Protein AF-A0A1I1HLB3-F1 (afdb_monomer_lite)

Structure (mmCIF, N/CA/C/O backbone):
data_AF-A0A1I1HLB3-F1
#
_entry.id   AF-A0A1I1HLB3-F1
#
loop_
_atom_site.group_PDB
_atom_site.id
_atom_site.type_symbol
_atom_site.label_atom_id
_atom_site.label_alt_id
_atom_site.label_comp_id
_atom_site.label_asym_id
_atom_site.label_entity_id
_atom_site.label_seq_id
_atom_site.pdbx_PDB_ins_code
_atom_site.Cartn_x
_atom_site.Cartn_y
_atom_site.Cartn_z
_atom_site.occupancy
_atom_site.B_iso_or_equiv
_atom_site.auth_seq_id
_atom_site.auth_comp_id
_atom_site.auth_asym_id
_atom_site.auth_atom_id
_atom_site.pdbx_PDB_model_num
ATOM 1 N N . MET A 1 1 ? 16.814 7.585 -14.327 1.00 48.84 1 MET A N 1
ATOM 2 C CA . MET A 1 1 ? 15.895 7.757 -13.189 1.00 48.84 1 MET A CA 1
ATOM 3 C C . MET A 1 1 ? 14.863 6.662 -13.329 1.00 48.84 1 MET A C 1
ATOM 5 O O . MET A 1 1 ? 14.354 6.505 -14.437 1.00 48.84 1 MET A O 1
ATOM 9 N N . GLY A 1 2 ? 14.689 5.840 -12.294 1.00 65.81 2 GLY A N 1
ATOM 10 C CA . GLY A 1 2 ? 13.641 4.823 -12.270 1.00 65.81 2 GLY A CA 1
ATOM 11 C C . GLY A 1 2 ? 12.272 5.494 -12.195 1.00 65.81 2 GLY A C 1
ATOM 12 O O . GLY A 1 2 ? 12.145 6.598 -11.663 1.00 65.81 2 GLY A O 1
ATOM 13 N N . TYR A 1 3 ? 11.269 4.868 -12.795 1.00 82.06 3 TYR A N 1
ATOM 14 C CA . TYR A 1 3 ? 9.882 5.251 -12.585 1.00 82.06 3 TYR A CA 1
ATOM 15 C C . TYR A 1 3 ? 9.332 4.377 -11.459 1.00 82.06 3 TYR A C 1
ATOM 17 O O . TYR A 1 3 ? 9.510 3.159 -11.459 1.00 82.06 3 TYR A O 1
ATOM 25 N N . GLY A 1 4 ? 8.685 5.008 -10.496 1.00 92.38 4 GLY A N 1
ATOM 26 C CA . GLY A 1 4 ? 8.073 4.387 -9.338 1.00 92.38 4 GLY A CA 1
ATOM 27 C C . GLY A 1 4 ? 6.751 5.068 -9.010 1.00 92.38 4 GLY A C 1
ATOM 28 O O . GLY A 1 4 ? 6.136 5.729 -9.850 1.00 92.38 4 GLY A O 1
ATOM 29 N N . ALA A 1 5 ? 6.299 4.890 -7.776 1.00 95.31 5 ALA A N 1
ATOM 30 C CA . ALA A 1 5 ? 5.072 5.485 -7.280 1.00 95.31 5 ALA A CA 1
ATOM 31 C C . ALA A 1 5 ? 5.277 6.100 -5.899 1.00 95.31 5 ALA A C 1
ATOM 33 O O . ALA A 1 5 ? 5.996 5.556 -5.064 1.00 95.31 5 ALA A O 1
ATOM 34 N N . TYR A 1 6 ? 4.587 7.202 -5.622 1.00 96.81 6 TYR A N 1
ATOM 35 C CA . TYR A 1 6 ? 4.348 7.637 -4.251 1.00 96.81 6 TYR A CA 1
ATOM 36 C C . TYR A 1 6 ? 3.063 6.991 -3.746 1.00 96.81 6 TYR A C 1
ATOM 38 O O . TYR A 1 6 ? 1.980 7.256 -4.269 1.00 96.81 6 TYR A O 1
ATOM 46 N N . MET A 1 7 ? 3.201 6.134 -2.739 1.00 98.06 7 MET A N 1
ATOM 47 C CA . MET A 1 7 ? 2.110 5.369 -2.154 1.00 98.06 7 MET A CA 1
ATOM 48 C C . MET A 1 7 ? 1.710 5.926 -0.785 1.00 98.06 7 MET A C 1
ATOM 50 O O . MET A 1 7 ? 2.563 6.275 0.031 1.00 98.06 7 MET A O 1
ATOM 54 N N . SER A 1 8 ? 0.412 5.977 -0.502 1.00 98.44 8 SER A N 1
ATOM 55 C CA . SER A 1 8 ? -0.111 6.294 0.830 1.00 98.44 8 SER A CA 1
ATOM 56 C C . SER A 1 8 ? -1.356 5.479 1.157 1.00 98.44 8 SER A C 1
ATOM 58 O O . SER A 1 8 ? -2.144 5.183 0.260 1.00 98.44 8 SER A O 1
ATOM 60 N N . ILE A 1 9 ? -1.556 5.187 2.442 1.00 98.44 9 ILE A N 1
ATOM 61 C CA . ILE A 1 9 ? -2.753 4.522 2.965 1.00 98.44 9 ILE A CA 1
ATOM 62 C C . ILE A 1 9 ? -3.418 5.441 3.991 1.00 98.44 9 ILE A C 1
ATOM 64 O O . ILE A 1 9 ? -2.772 5.834 4.961 1.00 98.44 9 ILE A O 1
ATOM 68 N N . GLN A 1 10 ? -4.684 5.785 3.780 1.00 97.94 10 GLN A N 1
ATOM 69 C CA . GLN A 1 10 ? -5.538 6.529 4.703 1.00 97.94 10 GLN A CA 1
ATOM 70 C C . GLN A 1 10 ? -6.500 5.559 5.388 1.00 97.94 10 GLN A C 1
ATOM 72 O O . GLN A 1 10 ? -7.138 4.740 4.727 1.00 97.94 10 GLN A O 1
ATOM 77 N N . ASN A 1 11 ? -6.612 5.663 6.710 1.00 97.94 11 ASN A N 1
ATOM 78 C CA . ASN A 1 11 ? -7.595 4.918 7.480 1.00 97.94 11 ASN A CA 1
ATOM 79 C C . ASN A 1 11 ? -8.711 5.847 7.970 1.00 97.94 11 ASN A C 1
ATOM 81 O O . ASN A 1 11 ? -8.492 6.612 8.911 1.00 97.94 11 ASN A O 1
ATOM 85 N N . ASP A 1 12 ? -9.903 5.728 7.388 1.00 97.06 12 ASP A N 1
ATOM 86 C CA . ASP A 1 12 ? -11.102 6.455 7.814 1.00 97.06 12 ASP A CA 1
ATOM 87 C C . ASP A 1 12 ? -12.063 5.586 8.647 1.00 97.06 12 ASP A C 1
ATOM 89 O O . ASP A 1 12 ? -13.068 6.087 9.151 1.00 97.06 12 ASP A O 1
ATOM 93 N N . GLN A 1 13 ? -11.728 4.311 8.880 1.00 94.25 13 GLN A N 1
ATOM 94 C CA . GLN A 1 13 ? -12.482 3.410 9.755 1.00 94.25 13 GLN A CA 1
ATOM 95 C C . GLN A 1 13 ? -12.515 3.901 11.203 1.00 94.25 13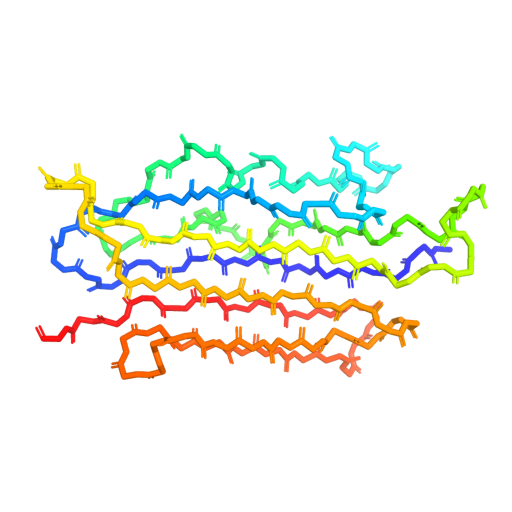 GLN A C 1
ATOM 97 O O . GLN A 1 13 ? -11.566 4.500 11.709 1.00 94.25 13 GLN A O 1
ATOM 102 N N . ALA A 1 14 ? -13.578 3.539 11.926 1.00 94.19 14 ALA A N 1
ATOM 103 C CA . ALA A 1 14 ? -13.675 3.791 13.363 1.00 94.19 14 ALA A CA 1
ATOM 104 C C . ALA A 1 14 ? -12.576 3.078 14.179 1.00 94.19 14 ALA A C 1
ATOM 106 O O . ALA A 1 14 ? -12.149 3.599 15.211 1.00 94.19 14 ALA A O 1
ATOM 107 N N . ASN A 1 15 ? -12.088 1.928 13.704 1.00 96.00 15 ASN A N 1
ATOM 108 C CA . ASN A 1 15 ? -11.037 1.138 14.344 1.00 96.00 15 ASN A CA 1
ATOM 109 C C . ASN A 1 15 ? -9.669 1.339 13.660 1.00 96.00 15 ASN A C 1
ATOM 111 O O . ASN A 1 15 ? -9.607 1.646 12.466 1.00 96.00 15 ASN A O 1
ATOM 115 N N . PRO A 1 16 ? -8.552 1.136 14.384 1.00 97.56 16 PRO A N 1
ATOM 116 C CA . PRO A 1 16 ? -7.243 1.035 13.752 1.00 97.56 16 PRO A CA 1
ATOM 117 C C . PRO A 1 16 ? -7.199 -0.154 12.785 1.00 97.56 16 PRO A C 1
ATOM 119 O O . PRO A 1 16 ? -7.783 -1.208 13.047 1.00 97.56 16 PRO A O 1
ATOM 122 N N . ILE A 1 17 ? -6.459 0.004 11.692 1.00 98.31 17 ILE A N 1
ATOM 123 C CA . ILE A 1 17 ? -6.198 -1.072 10.734 1.00 98.31 17 ILE A CA 1
ATOM 124 C C . ILE A 1 17 ? -4.750 -1.519 10.832 1.00 98.31 17 ILE A C 1
ATOM 126 O O . ILE A 1 17 ? -3.874 -0.749 11.230 1.00 98.31 17 ILE A O 1
ATOM 130 N N . LYS A 1 18 ? -4.490 -2.752 10.416 1.00 98.38 18 LYS A N 1
ATOM 131 C CA . LYS A 1 18 ? -3.148 -3.290 10.262 1.00 98.38 18 LYS A CA 1
ATOM 132 C C . LYS A 1 18 ? -2.919 -3.714 8.822 1.00 98.38 18 LYS A C 1
ATOM 134 O O . LYS A 1 18 ? -3.772 -4.373 8.230 1.00 98.38 18 LYS A O 1
ATOM 139 N N . THR A 1 19 ? -1.780 -3.328 8.257 1.00 98.38 19 THR A N 1
ATOM 140 C CA . THR A 1 19 ? -1.438 -3.649 6.870 1.00 98.38 19 THR A CA 1
ATOM 141 C C . THR A 1 19 ? -0.271 -4.616 6.792 1.00 98.38 19 THR A C 1
ATOM 143 O O . THR A 1 19 ? 0.652 -4.589 7.608 1.00 98.38 19 THR A O 1
ATOM 146 N N . TYR A 1 20 ? -0.311 -5.477 5.783 1.00 98.38 20 TYR A N 1
ATOM 147 C CA . TYR A 1 20 ? 0.727 -6.455 5.494 1.00 98.38 20 TYR A CA 1
ATOM 148 C C . TYR A 1 20 ? 1.080 -6.395 4.019 1.00 98.38 20 TYR A C 1
ATOM 150 O O . TYR A 1 20 ? 0.188 -6.439 3.171 1.00 98.38 20 TYR A O 1
ATOM 158 N N . VAL A 1 21 ? 2.377 -6.349 3.728 1.00 98.19 21 VAL A N 1
ATOM 159 C CA . VAL A 1 21 ? 2.886 -6.479 2.365 1.00 98.19 21 VAL A CA 1
ATOM 160 C C . VAL A 1 21 ? 3.161 -7.957 2.120 1.00 98.19 21 VAL 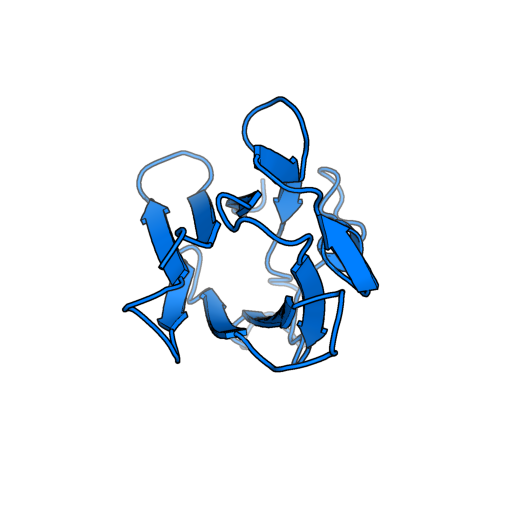A C 1
ATOM 162 O O . VAL A 1 21 ? 3.976 -8.567 2.812 1.00 98.19 21 VAL A O 1
ATOM 165 N N . ILE A 1 22 ? 2.483 -8.537 1.136 1.00 98.00 22 ILE A N 1
ATOM 166 C CA . ILE A 1 22 ? 2.617 -9.950 0.765 1.00 98.00 22 ILE A CA 1
ATOM 167 C C . ILE A 1 22 ? 2.852 -10.091 -0.741 1.00 98.00 22 ILE A C 1
ATOM 169 O O . ILE A 1 22 ? 2.780 -9.111 -1.481 1.00 98.00 22 ILE A O 1
ATOM 173 N N . ASP A 1 23 ? 3.187 -11.307 -1.178 1.00 97.06 23 ASP A N 1
ATOM 174 C CA . ASP A 1 23 ? 3.336 -11.675 -2.594 1.00 97.06 23 ASP A CA 1
ATOM 175 C C . ASP A 1 23 ? 4.269 -10.749 -3.396 1.00 97.06 23 ASP A C 1
ATOM 177 O O . ASP A 1 23 ? 4.071 -10.477 -4.579 1.00 97.06 23 ASP A O 1
ATOM 181 N N . VAL A 1 24 ? 5.324 -10.266 -2.733 1.00 96.56 24 VAL A N 1
ATOM 182 C CA . VAL A 1 24 ? 6.292 -9.335 -3.315 1.00 96.56 24 VAL A CA 1
ATOM 183 C C . VAL A 1 24 ? 7.105 -10.021 -4.405 1.00 96.56 24 VAL A C 1
ATOM 185 O O . VAL A 1 24 ? 7.872 -10.951 -4.148 1.00 96.56 24 VAL A O 1
ATOM 188 N N . ASN A 1 25 ? 7.013 -9.487 -5.616 1.00 95.25 25 ASN A N 1
ATOM 189 C CA . ASN A 1 25 ? 7.834 -9.858 -6.751 1.00 95.25 25 ASN A CA 1
ATOM 190 C C . ASN A 1 25 ? 8.514 -8.621 -7.337 1.00 95.25 25 ASN A C 1
ATOM 192 O O . ASN A 1 25 ? 7.855 -7.658 -7.714 1.00 95.25 25 ASN A O 1
ATOM 196 N N . CYS A 1 26 ? 9.840 -8.672 -7.470 1.00 93.56 26 CYS A N 1
ATOM 197 C CA . CYS A 1 26 ? 10.611 -7.649 -8.175 1.00 93.56 26 CYS A CA 1
ATOM 198 C C . CYS A 1 26 ? 10.333 -6.205 -7.711 1.00 93.56 26 CYS A C 1
ATOM 200 O O . CYS A 1 26 ? 10.221 -5.305 -8.533 1.00 93.56 26 CYS A O 1
ATOM 202 N N . MET A 1 27 ? 10.266 -5.964 -6.402 1.00 93.81 27 MET A N 1
ATOM 203 C CA . MET A 1 27 ? 10.164 -4.625 -5.804 1.00 93.81 27 MET A CA 1
ATOM 204 C C . MET A 1 27 ? 11.460 -4.256 -5.078 1.00 93.81 27 MET A C 1
ATOM 206 O O . MET A 1 27 ? 12.151 -5.139 -4.559 1.00 93.81 27 MET A O 1
ATOM 210 N N . TYR A 1 28 ? 11.799 -2.967 -5.014 1.00 91.69 28 TYR A N 1
ATOM 211 C CA . TYR A 1 28 ? 12.877 -2.485 -4.150 1.00 91.69 28 TYR A CA 1
ATOM 212 C C . TYR A 1 28 ? 12.370 -2.149 -2.745 1.00 91.69 28 TYR A C 1
ATOM 214 O O . TYR A 1 28 ? 11.412 -1.396 -2.582 1.00 91.69 28 TYR A O 1
ATOM 222 N N . ASP A 1 29 ? 13.097 -2.620 -1.733 1.00 84.06 29 ASP A N 1
ATOM 223 C CA . ASP A 1 29 ? 12.869 -2.299 -0.314 1.00 84.06 29 ASP A CA 1
ATOM 224 C C . ASP A 1 29 ? 14.037 -1.509 0.313 1.00 84.06 29 ASP A C 1
ATOM 226 O O . ASP A 1 29 ? 14.301 -1.592 1.509 1.00 84.06 29 ASP A O 1
ATOM 230 N N . GLN A 1 30 ? 14.799 -0.829 -0.554 1.00 83.94 30 GLN A N 1
ATOM 231 C CA . GLN A 1 30 ? 15.888 0.125 -0.289 1.00 83.94 30 GLN A CA 1
ATOM 232 C C . GLN A 1 30 ? 16.462 0.580 -1.646 1.00 83.94 30 GLN A C 1
ATOM 234 O O . GLN A 1 30 ? 17.608 0.296 -1.994 1.00 83.94 30 GLN A O 1
ATOM 239 N N . GLY A 1 31 ? 15.619 1.195 -2.480 1.00 78.25 31 GLY A N 1
ATOM 240 C CA . GLY A 1 31 ? 16.046 1.720 -3.788 1.00 78.25 31 GLY A CA 1
ATOM 241 C C . GLY A 1 31 ? 16.991 2.916 -3.638 1.00 78.25 31 GLY A C 1
ATOM 242 O O . GLY A 1 31 ? 17.017 3.548 -2.581 1.00 78.25 31 GLY A O 1
ATOM 243 N N . GLU A 1 32 ? 17.743 3.255 -4.689 1.00 75.69 32 GLU A N 1
ATOM 244 C CA . GLU A 1 32 ? 18.696 4.383 -4.665 1.00 75.69 32 GLU A CA 1
ATOM 245 C C . GLU A 1 32 ? 18.011 5.721 -4.331 1.00 75.69 32 GLU A C 1
ATOM 247 O O . GLU A 1 32 ? 18.578 6.537 -3.607 1.00 75.69 32 GLU A O 1
ATOM 252 N N . ASP A 1 33 ? 16.755 5.887 -4.759 1.00 80.75 33 ASP A N 1
ATOM 253 C CA . ASP A 1 33 ? 15.922 7.067 -4.490 1.00 80.75 33 ASP A CA 1
ATOM 254 C C . ASP A 1 33 ? 15.076 6.935 -3.201 1.00 80.75 33 ASP A C 1
ATOM 256 O O . ASP A 1 33 ? 14.140 7.698 -2.964 1.00 80.75 33 ASP A O 1
ATOM 260 N N . GLY A 1 34 ? 15.396 5.961 -2.340 1.00 85.00 34 GLY A N 1
ATOM 261 C CA . GLY A 1 34 ? 14.721 5.757 -1.055 1.00 85.00 34 GLY A CA 1
ATOM 262 C C . GLY A 1 34 ? 13.429 4.941 -1.136 1.00 85.00 34 GLY A C 1
ATOM 263 O O . GLY A 1 34 ? 12.539 5.137 -0.305 1.00 85.00 34 GLY A O 1
ATOM 264 N N . SER A 1 35 ? 13.314 4.031 -2.118 1.00 91.12 35 SER A N 1
ATOM 265 C CA . SER A 1 35 ? 12.177 3.097 -2.209 1.00 91.12 35 SER A CA 1
ATOM 266 C C . SER A 1 35 ? 12.080 2.262 -0.937 1.00 91.12 35 SER A C 1
ATOM 268 O O . SER A 1 35 ? 13.071 1.640 -0.549 1.00 91.12 35 SER A O 1
ATOM 270 N N . ASN A 1 36 ? 10.904 2.232 -0.314 1.00 94.06 36 ASN A N 1
ATOM 271 C CA . ASN A 1 36 ? 10.684 1.536 0.950 1.00 94.06 36 ASN A CA 1
ATOM 272 C C . ASN A 1 36 ? 9.260 0.971 1.021 1.00 94.06 36 ASN A C 1
ATOM 274 O O . ASN A 1 36 ? 8.350 1.595 1.570 1.00 94.06 36 ASN A O 1
ATOM 278 N N . LEU A 1 37 ? 9.074 -0.215 0.443 1.00 95.25 37 LEU A N 1
ATOM 279 C CA . LEU A 1 37 ? 7.792 -0.915 0.479 1.00 95.25 37 LEU A CA 1
ATOM 280 C C . LEU A 1 37 ? 7.496 -1.475 1.882 1.00 95.25 37 LEU A C 1
ATOM 282 O O . LEU A 1 37 ? 6.339 -1.500 2.299 1.00 95.25 37 LEU A O 1
ATOM 286 N N . SER A 1 38 ? 8.524 -1.872 2.639 1.00 96.44 38 SER A N 1
ATOM 287 C CA . SER A 1 38 ? 8.372 -2.432 3.988 1.00 96.44 38 SER A CA 1
ATOM 288 C C . SER A 1 38 ? 7.801 -1.454 5.010 1.00 96.44 38 SER A C 1
ATOM 290 O O . SER A 1 38 ? 7.295 -1.911 6.033 1.00 96.44 38 SER A O 1
ATOM 292 N N . LEU A 1 39 ? 7.771 -0.145 4.722 1.00 96.75 39 LEU A N 1
ATOM 293 C CA . LEU A 1 39 ? 7.040 0.833 5.538 1.00 96.75 39 LEU A CA 1
ATOM 294 C C . LEU A 1 39 ? 5.576 0.420 5.766 1.00 96.75 39 LEU A C 1
ATOM 296 O O . LEU A 1 39 ? 5.022 0.707 6.823 1.00 96.75 39 LEU A O 1
ATOM 300 N N . PHE A 1 40 ? 4.962 -0.253 4.790 1.00 97.81 40 PHE A N 1
ATOM 301 C CA . PHE A 1 40 ? 3.563 -0.680 4.836 1.00 97.81 40 PHE A CA 1
ATOM 302 C C . PHE A 1 40 ? 3.367 -2.091 5.411 1.00 97.81 40 PHE A C 1
ATOM 304 O O . PHE A 1 40 ? 2.238 -2.589 5.432 1.00 97.81 40 PHE A O 1
ATOM 311 N N . ASN A 1 41 ? 4.436 -2.764 5.848 1.00 98.19 41 ASN A N 1
ATOM 312 C CA . ASN A 1 41 ? 4.371 -4.143 6.317 1.00 98.19 41 ASN A CA 1
ATOM 313 C C . ASN A 1 41 ? 4.311 -4.239 7.846 1.00 98.19 41 ASN A C 1
ATOM 315 O O . ASN A 1 41 ? 5.153 -3.675 8.537 1.00 98.19 41 ASN A O 1
ATOM 319 N N . ASP A 1 42 ? 3.357 -5.023 8.355 1.00 97.44 42 ASP A N 1
ATOM 320 C CA . ASP A 1 42 ? 3.127 -5.257 9.788 1.00 97.44 42 ASP A CA 1
ATOM 321 C C . ASP A 1 42 ? 2.933 -3.955 10.591 1.00 97.44 42 ASP A C 1
ATOM 323 O O . ASP A 1 42 ? 3.298 -3.859 11.763 1.00 97.44 42 ASP A O 1
ATOM 327 N N . VAL A 1 43 ? 2.336 -2.940 9.959 1.00 97.50 43 VAL A N 1
ATOM 328 C CA . VAL A 1 43 ? 2.155 -1.604 10.539 1.00 97.50 43 VAL A CA 1
ATOM 329 C C . VAL A 1 43 ? 0.694 -1.348 10.882 1.00 97.50 43 VAL A C 1
ATOM 331 O O . VAL A 1 43 ? -0.214 -1.667 10.117 1.00 97.50 43 VAL A O 1
ATOM 334 N N . GLU A 1 44 ? 0.474 -0.763 12.057 1.00 98.19 44 GLU A N 1
ATOM 335 C CA . GLU A 1 44 ? -0.835 -0.282 12.487 1.00 98.19 44 GLU A CA 1
ATOM 336 C C . GLU A 1 44 ? -1.024 1.179 12.057 1.00 98.19 44 GLU A C 1
ATOM 338 O O . GLU A 1 44 ? -0.185 2.038 12.346 1.00 98.19 44 GLU A O 1
ATOM 343 N N . ILE A 1 45 ? -2.146 1.470 11.400 1.00 98.00 45 ILE A N 1
ATOM 344 C CA . ILE A 1 45 ? -2.562 2.818 11.008 1.00 98.00 45 ILE A CA 1
ATOM 345 C C . ILE A 1 45 ? -3.774 3.198 11.856 1.00 98.00 45 ILE A C 1
ATOM 347 O O . ILE A 1 45 ? -4.839 2.576 11.789 1.00 98.00 45 ILE A O 1
ATOM 351 N N . LYS A 1 46 ? -3.608 4.236 12.678 1.00 97.81 46 LYS A N 1
ATOM 352 C CA . LYS A 1 46 ? -4.650 4.700 13.599 1.00 97.81 46 LYS A CA 1
ATOM 353 C C . LYS A 1 46 ? -5.844 5.271 12.837 1.00 97.81 46 LYS A C 1
ATOM 355 O O . LYS A 1 46 ? -5.697 5.779 11.727 1.00 97.81 46 LYS A O 1
ATOM 360 N N . THR A 1 47 ? -7.006 5.238 13.475 1.00 96.62 47 THR A N 1
ATOM 361 C CA . THR A 1 47 ? -8.231 5.896 13.008 1.00 96.62 47 THR A CA 1
ATOM 362 C C . THR A 1 47 ? -7.980 7.349 12.601 1.00 96.62 47 THR A C 1
ATOM 364 O O . THR A 1 47 ? -7.326 8.089 13.342 1.00 96.62 47 THR A O 1
ATOM 367 N N . ALA A 1 48 ? -8.544 7.756 11.463 1.00 95.62 48 ALA A N 1
ATOM 368 C CA . ALA A 1 48 ? -8.457 9.100 10.892 1.00 95.62 48 ALA A CA 1
ATOM 369 C C . ALA A 1 48 ? -7.012 9.588 10.671 1.00 95.62 48 ALA A C 1
ATOM 371 O O . ALA A 1 48 ? -6.710 10.774 10.836 1.00 95.62 48 ALA A O 1
ATOM 372 N N . THR A 1 49 ? -6.099 8.679 10.315 1.00 97.19 49 THR A N 1
ATOM 373 C CA . THR A 1 49 ? -4.701 9.014 9.999 1.00 97.19 49 THR A CA 1
ATOM 374 C C . THR A 1 49 ? -4.230 8.360 8.705 1.00 97.19 49 THR A C 1
ATOM 376 O O . THR A 1 49 ? -4.772 7.338 8.283 1.00 97.19 49 THR A O 1
ATOM 379 N N . SER A 1 50 ? -3.189 8.942 8.103 1.00 97.44 50 SER A N 1
ATOM 380 C CA . SER A 1 50 ? -2.498 8.385 6.942 1.00 97.44 50 SER A CA 1
ATOM 381 C C . SER A 1 50 ? -1.119 7.832 7.292 1.00 97.44 50 SER A C 1
ATOM 383 O O . SER A 1 50 ? -0.441 8.297 8.214 1.00 97.44 50 SER A O 1
ATOM 385 N N . LEU A 1 51 ? -0.666 6.892 6.468 1.00 97.69 51 LEU A N 1
ATOM 386 C CA . LEU A 1 51 ? 0.714 6.445 6.380 1.00 97.69 51 LEU A CA 1
ATOM 387 C C . LEU A 1 51 ? 1.247 6.685 4.952 1.00 97.69 51 LEU A C 1
ATOM 389 O O . LEU A 1 51 ? 0.680 6.144 4.002 1.00 97.69 51 LEU A O 1
ATOM 393 N N . PRO A 1 52 ? 2.336 7.456 4.777 1.00 97.06 52 PRO A N 1
ATOM 394 C CA . PRO A 1 52 ? 2.943 8.327 5.782 1.00 97.06 52 PRO A CA 1
ATOM 395 C C . PRO A 1 52 ? 1.987 9.443 6.240 1.00 97.06 52 PRO A C 1
ATOM 397 O O . PRO A 1 52 ? 1.050 9.823 5.539 1.00 97.06 52 PRO A O 1
ATOM 400 N N . SER A 1 53 ? 2.237 9.991 7.430 1.00 92.31 53 SER A N 1
ATOM 401 C CA . SER A 1 53 ? 1.383 11.018 8.051 1.00 92.31 53 SER A CA 1
ATOM 402 C C . SER A 1 53 ? 1.473 12.400 7.393 1.00 92.31 53 SER A C 1
ATOM 404 O O . SER A 1 53 ? 0.720 13.307 7.738 1.00 92.31 53 SER A O 1
ATOM 406 N N . SER A 1 54 ? 2.423 12.594 6.477 1.00 87.56 54 SER A N 1
ATOM 407 C CA . SER A 1 54 ? 2.610 13.838 5.734 1.00 87.56 54 SER A CA 1
ATOM 408 C C . SER A 1 54 ? 3.354 13.586 4.421 1.00 87.56 54 SER A C 1
ATOM 410 O O . SER A 1 54 ? 3.982 12.542 4.241 1.00 87.56 54 SER A O 1
ATOM 412 N N . GLY A 1 55 ? 3.307 14.568 3.518 1.00 89.00 55 GLY A N 1
ATOM 413 C CA . GLY A 1 55 ? 3.931 14.487 2.198 1.00 89.00 55 GLY A CA 1
ATOM 414 C C . GLY A 1 55 ? 3.046 13.804 1.152 1.00 89.00 55 GLY A C 1
ATOM 415 O O . GLY A 1 55 ? 1.852 13.609 1.359 1.00 89.00 55 GLY A O 1
ATOM 416 N N . ASN A 1 56 ? 3.643 13.472 0.007 1.00 86.31 56 ASN A N 1
ATOM 417 C CA . ASN A 1 56 ? 2.930 12.905 -1.146 1.00 86.31 56 ASN A CA 1
ATOM 418 C C . ASN A 1 56 ? 2.765 11.377 -1.084 1.00 86.31 56 ASN A C 1
ATOM 420 O O . ASN A 1 56 ? 2.175 10.800 -1.991 1.00 86.31 56 ASN A O 1
ATOM 424 N N . GLY A 1 57 ? 3.300 10.733 -0.045 1.00 95.06 57 GLY A N 1
ATOM 425 C CA . GLY A 1 57 ? 3.395 9.282 0.071 1.00 95.06 57 GLY A CA 1
ATOM 426 C C . GLY A 1 57 ? 4.835 8.813 0.261 1.00 95.06 57 GLY A C 1
ATOM 427 O O . GLY A 1 57 ? 5.782 9.599 0.193 1.00 95.06 57 GLY A O 1
ATOM 428 N N . GLN A 1 58 ? 4.993 7.521 0.513 1.00 96.25 58 GLN A N 1
ATOM 429 C CA . GLN A 1 58 ? 6.277 6.838 0.508 1.00 96.25 58 GLN A CA 1
ATOM 430 C C . GLN A 1 58 ? 6.599 6.406 -0.918 1.00 96.25 58 GLN A C 1
ATOM 432 O O . GLN A 1 58 ? 5.766 5.802 -1.590 1.00 96.25 58 GLN A O 1
ATOM 437 N N . TYR A 1 59 ? 7.811 6.710 -1.370 1.00 95.44 59 TYR A N 1
ATOM 438 C CA . TYR A 1 59 ? 8.287 6.237 -2.661 1.00 95.44 59 TYR A CA 1
ATOM 439 C C . TYR A 1 59 ? 8.443 4.710 -2.644 1.00 95.44 59 TYR A C 1
ATOM 441 O O . TYR A 1 59 ? 9.041 4.155 -1.713 1.00 95.44 59 TYR A O 1
ATOM 449 N N . ILE A 1 60 ? 7.907 4.054 -3.668 1.00 95.38 60 ILE A N 1
ATOM 450 C CA . ILE A 1 60 ? 8.060 2.631 -3.963 1.00 95.38 60 ILE A CA 1
ATOM 451 C C . ILE A 1 60 ? 8.470 2.463 -5.427 1.00 95.38 60 ILE A C 1
ATOM 453 O O . ILE A 1 60 ? 8.058 3.237 -6.289 1.00 95.38 60 ILE A O 1
ATOM 457 N N . GLU A 1 61 ? 9.276 1.449 -5.720 1.00 93.56 61 GLU A N 1
ATOM 458 C CA . GLU A 1 61 ? 9.882 1.288 -7.041 1.00 93.56 61 GLU A CA 1
ATOM 459 C C . GLU A 1 61 ? 9.931 -0.178 -7.481 1.00 93.56 61 GLU A C 1
ATOM 461 O O . GLU A 1 61 ? 10.314 -1.078 -6.721 1.00 93.56 61 GLU A O 1
ATOM 466 N N . ALA A 1 62 ? 9.585 -0.396 -8.748 1.00 91.88 62 ALA A N 1
ATOM 467 C CA . ALA A 1 62 ? 9.755 -1.658 -9.443 1.00 91.88 62 ALA A CA 1
ATOM 468 C C . ALA A 1 62 ? 11.240 -1.932 -9.734 1.00 91.88 62 ALA A C 1
ATOM 470 O O . ALA A 1 62 ? 11.984 -1.103 -10.260 1.00 91.88 62 ALA A O 1
ATOM 471 N N . LYS A 1 63 ? 11.698 -3.146 -9.435 1.00 89.81 63 LYS A N 1
ATOM 472 C CA . LYS A 1 63 ? 13.056 -3.593 -9.739 1.00 89.81 63 LYS A CA 1
ATOM 473 C C . LYS A 1 63 ? 13.153 -4.053 -11.189 1.00 89.81 63 LYS A C 1
ATOM 475 O O . LYS A 1 63 ? 13.081 -5.239 -11.465 1.00 89.81 63 LYS A O 1
ATOM 480 N N . GLY A 1 64 ? 13.425 -3.143 -12.116 1.00 85.50 64 GLY A N 1
ATOM 481 C CA . GLY A 1 64 ? 13.613 -3.466 -13.541 1.00 85.50 64 GLY A CA 1
ATOM 482 C C . GLY A 1 64 ? 14.990 -4.035 -13.925 1.00 85.50 64 GLY A C 1
ATOM 483 O O . GLY A 1 64 ? 15.442 -3.817 -15.045 1.00 85.50 64 GLY A O 1
ATOM 484 N N . SER A 1 65 ? 15.721 -4.700 -13.021 1.00 85.56 65 SER A N 1
ATOM 485 C CA . SER A 1 65 ? 17.121 -5.113 -13.243 1.00 85.56 65 SER A CA 1
ATOM 486 C C . SER A 1 65 ? 17.389 -6.591 -12.926 1.00 85.56 65 SER A C 1
ATOM 488 O O . SER A 1 65 ? 16.646 -7.249 -12.194 1.00 85.56 65 SER A O 1
ATOM 490 N N . GLY A 1 66 ? 18.477 -7.141 -13.480 1.00 87.31 66 GLY A N 1
ATOM 491 C CA . GLY A 1 66 ? 18.865 -8.541 -13.272 1.00 87.31 66 GLY A CA 1
ATOM 492 C C . GLY A 1 66 ? 17.790 -9.520 -13.755 1.00 87.31 66 GLY A C 1
ATOM 493 O O . GLY A 1 66 ? 17.274 -9.384 -14.861 1.00 87.31 66 GLY A O 1
ATOM 494 N N . SER A 1 67 ? 17.426 -10.494 -12.918 1.00 86.94 67 SER A N 1
ATOM 495 C CA . SER A 1 67 ? 16.357 -11.461 -13.219 1.00 86.94 67 SER A CA 1
ATOM 496 C C . SER A 1 67 ? 14.970 -10.826 -13.358 1.00 86.94 67 SER A C 1
ATOM 498 O O . SER A 1 67 ? 14.077 -11.440 -13.934 1.00 86.94 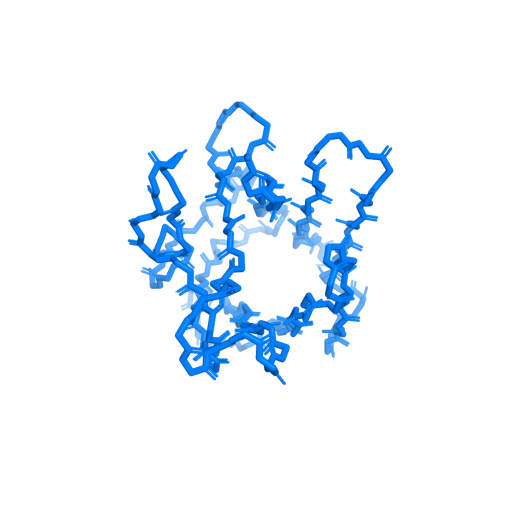67 SER A O 1
ATOM 500 N N . CYS A 1 68 ? 14.786 -9.605 -12.856 1.00 89.25 68 CYS A N 1
ATOM 501 C CA . CYS A 1 68 ? 13.515 -8.897 -12.905 1.00 89.25 68 CYS A CA 1
ATOM 502 C C . CYS A 1 68 ? 13.334 -8.043 -14.169 1.00 89.25 68 CYS A C 1
ATOM 504 O O . CYS A 1 68 ? 12.254 -7.516 -14.388 1.00 89.25 68 CYS A O 1
ATOM 506 N N . PHE A 1 69 ? 14.342 -7.955 -15.045 1.00 84.69 69 PHE A N 1
ATOM 507 C CA . PHE A 1 69 ? 14.266 -7.157 -16.277 1.00 84.69 69 PHE A CA 1
ATOM 508 C C . PHE A 1 69 ? 13.124 -7.581 -17.224 1.00 84.69 69 PHE A C 1
ATOM 510 O O . PHE A 1 69 ? 12.579 -6.755 -17.945 1.00 84.69 69 PHE A O 1
ATOM 517 N N . PHE A 1 70 ? 12.758 -8.868 -17.228 1.00 84.25 70 PHE A N 1
ATOM 518 C CA . PHE A 1 70 ? 11.683 -9.421 -18.068 1.00 84.25 70 PHE A CA 1
ATOM 519 C C . PHE A 1 70 ? 10.437 -9.828 -17.267 1.00 84.25 70 PHE A C 1
ATOM 521 O O . PHE A 1 70 ? 9.598 -10.566 -17.779 1.00 84.25 70 PHE A O 1
ATOM 528 N N . SER A 1 71 ? 10.349 -9.424 -15.998 1.00 86.75 71 SER A N 1
ATOM 529 C CA . SER A 1 71 ? 9.247 -9.794 -15.108 1.00 86.75 71 SER A CA 1
ATOM 530 C C . SER A 1 71 ? 8.462 -8.556 -14.706 1.00 86.75 71 SER A C 1
ATOM 532 O O . SER A 1 71 ? 9.048 -7.500 -14.492 1.00 86.75 71 SER A O 1
ATOM 534 N N . ASN A 1 72 ? 7.150 -8.706 -14.546 1.00 89.62 72 ASN A N 1
ATOM 535 C CA . ASN A 1 72 ? 6.336 -7.651 -13.956 1.00 89.62 72 ASN A CA 1
ATOM 536 C C . ASN A 1 72 ? 6.626 -7.565 -12.458 1.00 89.62 72 ASN A C 1
ATOM 538 O O . ASN A 1 72 ? 6.739 -8.593 -11.777 1.00 89.62 72 ASN A O 1
ATOM 542 N N . SER A 1 73 ? 6.700 -6.344 -11.949 1.00 93.50 73 SER A N 1
ATOM 543 C CA . SER A 1 73 ? 6.787 -6.098 -10.517 1.00 93.50 73 SER A CA 1
ATOM 544 C C . SER A 1 73 ? 5.397 -6.165 -9.903 1.00 93.50 73 SER A C 1
ATOM 546 O O . SER A 1 73 ? 4.422 -5.725 -10.508 1.00 93.50 73 SER A O 1
ATOM 548 N N . ALA A 1 74 ? 5.291 -6.768 -8.725 1.00 96.12 74 ALA A N 1
ATOM 549 C CA . ALA A 1 74 ? 4.014 -6.959 -8.058 1.00 96.12 74 ALA A CA 1
ATOM 550 C C . ALA A 1 74 ? 4.180 -7.014 -6.543 1.00 96.12 74 ALA A C 1
ATOM 552 O O . ALA A 1 74 ? 5.239 -7.378 -6.029 1.00 96.12 74 ALA A O 1
ATOM 553 N N . PHE A 1 75 ? 3.119 -6.661 -5.837 1.00 97.81 75 PHE A N 1
ATOM 554 C CA . PHE A 1 75 ? 2.961 -6.889 -4.407 1.00 97.81 75 PHE A CA 1
ATOM 555 C C . PHE A 1 75 ? 1.482 -6.769 -4.057 1.00 97.81 75 PHE A C 1
ATOM 557 O O . PHE A 1 75 ? 0.711 -6.175 -4.809 1.00 97.81 75 PHE A O 1
ATOM 564 N N . SER A 1 76 ? 1.102 -7.254 -2.885 1.00 98.50 76 SER A N 1
ATOM 565 C CA . SER A 1 76 ? -0.250 -7.081 -2.367 1.00 98.50 76 SER A CA 1
ATOM 566 C C . SER A 1 76 ? -0.228 -6.425 -0.995 1.00 98.50 76 SER A C 1
ATOM 568 O O . SER A 1 76 ? 0.664 -6.681 -0.184 1.00 98.50 76 SER A O 1
ATOM 570 N N . ILE A 1 77 ? -1.233 -5.595 -0.729 1.00 98.56 77 ILE A N 1
ATOM 571 C CA . ILE A 1 77 ? -1.518 -5.037 0.592 1.00 98.56 77 ILE A CA 1
ATOM 572 C C . ILE A 1 77 ? -2.747 -5.736 1.140 1.00 98.56 77 ILE A C 1
ATOM 574 O O . ILE A 1 77 ? -3.856 -5.511 0.659 1.00 98.56 77 ILE A O 1
ATOM 578 N N . LYS A 1 78 ? -2.554 -6.566 2.162 1.00 98.56 78 LYS A N 1
ATOM 579 C CA . LYS A 1 78 ? -3.647 -7.109 2.969 1.00 98.56 78 LYS A CA 1
ATOM 580 C C . LYS A 1 78 ? -3.938 -6.151 4.120 1.00 98.56 78 LYS A C 1
ATOM 582 O O . LYS A 1 78 ? -3.009 -5.685 4.778 1.00 98.56 78 LYS A O 1
ATOM 587 N N . ILE A 1 79 ? -5.216 -5.893 4.368 1.00 98.31 79 ILE A N 1
ATOM 588 C CA . ILE A 1 79 ? -5.717 -4.949 5.366 1.00 98.31 79 ILE A CA 1
ATOM 589 C C . ILE A 1 79 ? -6.608 -5.708 6.348 1.00 98.31 79 ILE A C 1
ATOM 591 O O . ILE A 1 79 ? -7.553 -6.389 5.946 1.00 98.31 79 ILE A O 1
ATOM 595 N N . GLU A 1 80 ? -6.314 -5.581 7.636 1.00 97.94 80 GLU A N 1
ATOM 596 C CA . GLU A 1 80 ? -7.062 -6.198 8.732 1.00 97.94 80 GLU A CA 1
ATOM 597 C C . GLU A 1 80 ? -7.547 -5.136 9.722 1.00 97.94 80 GLU A C 1
ATOM 599 O O . GLU A 1 80 ? -6.882 -4.121 9.923 1.00 97.94 80 GLU A O 1
ATOM 604 N N . ASP A 1 81 ? -8.680 -5.376 10.378 1.00 96.44 81 ASP A N 1
ATOM 605 C CA . ASP A 1 81 ? -9.060 -4.634 11.583 1.00 96.44 81 ASP A CA 1
ATOM 606 C C . ASP A 1 81 ? -8.113 -5.063 12.712 1.00 96.44 81 ASP A C 1
ATOM 608 O O . ASP A 1 81 ? -8.072 -6.234 13.102 1.00 96.44 81 ASP A O 1
ATOM 612 N N . ALA A 1 82 ? -7.338 -4.119 13.248 1.00 95.69 82 ALA A N 1
ATOM 613 C CA . ALA A 1 82 ? -6.319 -4.411 14.254 1.00 95.69 82 ALA A CA 1
ATOM 614 C C . ALA A 1 82 ? -6.913 -4.845 15.611 1.00 95.69 82 ALA A C 1
ATOM 616 O O . ALA A 1 82 ? -6.204 -5.380 16.462 1.00 95.69 82 ALA A O 1
ATOM 617 N N . THR A 1 83 ? -8.215 -4.641 15.828 1.00 95.12 83 THR A N 1
ATOM 618 C CA . THR A 1 83 ? -8.915 -4.980 17.076 1.00 95.12 83 THR A CA 1
ATOM 619 C C . THR A 1 83 ? -9.242 -6.469 17.163 1.00 95.12 83 THR A C 1
ATOM 621 O O . THR A 1 83 ? -9.224 -7.054 18.247 1.00 95.12 83 THR A O 1
ATOM 624 N N . ASN A 1 84 ? -9.586 -7.088 16.032 1.00 94.75 84 ASN A N 1
ATOM 625 C CA . ASN A 1 84 ? -10.117 -8.454 15.978 1.00 94.75 84 ASN A CA 1
ATOM 626 C C . ASN A 1 84 ? -9.426 -9.350 14.930 1.00 94.75 84 ASN A C 1
ATOM 628 O O . ASN A 1 84 ? -9.724 -10.544 14.88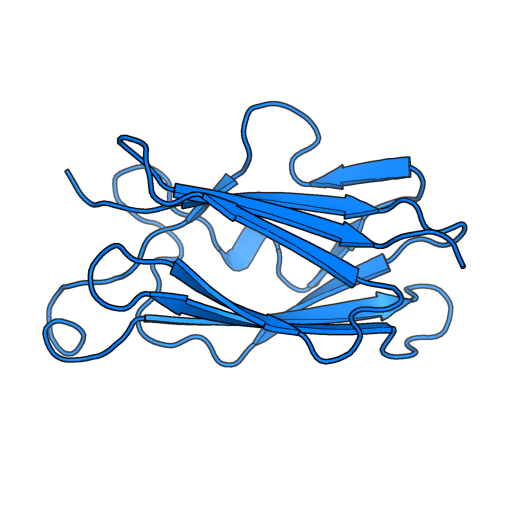0 1.00 94.75 84 ASN A O 1
ATOM 632 N N . ASN A 1 85 ? -8.475 -8.813 14.159 1.00 94.38 85 ASN A N 1
ATOM 633 C CA . ASN A 1 85 ? -7.733 -9.482 13.084 1.00 94.38 85 ASN A CA 1
ATOM 634 C C . ASN A 1 85 ? -8.626 -10.015 11.949 1.00 94.38 85 ASN A C 1
ATOM 636 O O . ASN A 1 85 ? -8.292 -10.999 11.286 1.00 94.38 85 ASN A O 1
ATOM 640 N N . VAL A 1 86 ? -9.792 -9.400 11.736 1.00 95.75 86 VAL A N 1
ATOM 641 C CA . VAL A 1 86 ? -10.649 -9.705 10.586 1.00 95.75 86 VAL A CA 1
ATOM 642 C C . VAL A 1 86 ? -10.071 -9.024 9.351 1.00 95.75 86 VAL A C 1
ATOM 644 O O . VAL A 1 86 ? -9.767 -7.834 9.379 1.00 95.75 86 VAL A O 1
ATOM 647 N N . ILE A 1 87 ? -9.949 -9.771 8.254 1.00 96.81 87 ILE A N 1
ATOM 648 C CA . ILE A 1 87 ? -9.529 -9.221 6.962 1.00 96.81 87 ILE A CA 1
ATOM 649 C C . ILE A 1 87 ? -10.633 -8.301 6.438 1.00 96.81 87 ILE A C 1
ATOM 651 O O . ILE A 1 87 ? -11.750 -8.748 6.186 1.00 96.81 87 ILE A O 1
ATOM 655 N N . ILE A 1 88 ? -10.292 -7.025 6.268 1.00 95.81 88 ILE A N 1
ATOM 656 C CA . ILE A 1 88 ? -11.156 -5.995 5.683 1.00 95.81 88 ILE A CA 1
ATOM 657 C C . ILE A 1 88 ? -11.083 -6.081 4.162 1.00 95.81 88 ILE A C 1
ATOM 659 O O . ILE A 1 88 ? -12.099 -6.012 3.478 1.00 95.81 88 ILE A O 1
ATOM 663 N N . GLY A 1 89 ? -9.880 -6.259 3.624 1.00 97.06 89 GLY A N 1
ATOM 664 C CA . GLY A 1 89 ? -9.669 -6.319 2.190 1.00 97.06 89 GLY A CA 1
ATOM 665 C C . GLY A 1 89 ? -8.220 -6.588 1.830 1.00 97.06 89 GLY A C 1
ATOM 666 O O . GLY A 1 89 ? -7.328 -6.650 2.676 1.00 97.06 89 GLY A O 1
ATOM 667 N N . GLN A 1 90 ? -8.001 -6.752 0.538 1.00 98.25 90 GLN A N 1
ATOM 668 C CA . GLN A 1 90 ? -6.696 -6.916 -0.074 1.00 98.25 90 GLN A CA 1
ATOM 669 C C . GLN A 1 90 ? -6.687 -6.214 -1.427 1.00 98.25 90 GLN A C 1
ATOM 671 O O . GLN A 1 90 ? -7.644 -6.344 -2.199 1.00 98.25 90 GLN A O 1
ATOM 676 N N . VAL A 1 91 ? -5.592 -5.511 -1.701 1.00 98.56 91 VAL A N 1
ATOM 677 C CA . VAL A 1 91 ? -5.325 -4.873 -2.987 1.00 98.56 91 VAL A CA 1
ATOM 678 C C . VAL A 1 91 ? -4.046 -5.456 -3.565 1.00 98.56 91 VAL A C 1
ATOM 680 O O . VAL A 1 91 ? -2.990 -5.371 -2.940 1.00 98.56 91 VAL A O 1
ATOM 683 N N . ASP A 1 92 ? -4.147 -6.037 -4.752 1.00 98.44 92 ASP A N 1
ATOM 684 C CA . ASP A 1 92 ? -3.018 -6.571 -5.507 1.00 98.44 92 ASP A CA 1
ATOM 685 C C . ASP A 1 92 ? -2.550 -5.507 -6.498 1.00 98.44 92 ASP A C 1
ATOM 687 O O . ASP A 1 92 ? -3.344 -5.060 -7.323 1.00 98.44 92 ASP A O 1
ATOM 691 N N . PHE A 1 93 ? -1.281 -5.112 -6.437 1.00 98.12 93 PHE A N 1
ATOM 692 C CA . PHE A 1 93 ? -0.666 -4.147 -7.343 1.00 98.12 93 PHE A CA 1
ATOM 693 C C . PHE A 1 93 ? 0.275 -4.839 -8.319 1.00 98.12 93 PHE A C 1
ATOM 695 O O . PHE A 1 93 ? 1.050 -5.724 -7.950 1.00 98.12 93 PHE A O 1
ATOM 702 N N . THR A 1 94 ? 0.251 -4.380 -9.566 1.00 96.56 94 THR A N 1
ATOM 703 C CA . THR A 1 94 ? 1.184 -4.812 -10.607 1.00 96.56 94 THR A CA 1
ATOM 704 C C . THR A 1 94 ? 1.688 -3.609 -11.380 1.00 96.56 94 THR A C 1
ATOM 706 O O . THR A 1 94 ? 0.880 -2.784 -11.796 1.00 96.56 94 THR A O 1
ATOM 709 N N . ASP A 1 95 ? 2.989 -3.544 -11.628 1.00 93.31 95 ASP A N 1
ATOM 710 C CA . ASP A 1 95 ? 3.587 -2.596 -12.561 1.00 93.31 95 ASP A CA 1
ATOM 711 C C . ASP A 1 95 ? 3.975 -3.319 -13.856 1.00 93.31 95 ASP A C 1
ATOM 713 O O . ASP A 1 95 ? 4.801 -4.241 -13.860 1.00 93.31 95 ASP A O 1
ATOM 717 N N . THR A 1 96 ? 3.355 -2.902 -14.961 1.00 87.88 96 THR A N 1
ATOM 718 C CA . THR A 1 96 ? 3.634 -3.408 -16.309 1.00 87.88 96 THR A CA 1
ATOM 719 C C . THR A 1 96 ? 4.372 -2.371 -17.141 1.00 87.88 96 THR A C 1
ATOM 721 O O . THR A 1 96 ? 3.849 -1.854 -18.125 1.00 87.88 96 THR A O 1
ATOM 724 N N . GLY A 1 97 ? 5.620 -2.098 -16.765 1.00 82.69 97 GLY A N 1
ATOM 725 C CA . GLY A 1 97 ? 6.488 -1.201 -17.520 1.00 82.69 97 GLY A CA 1
ATOM 726 C C . GLY A 1 97 ? 6.119 0.265 -17.329 1.00 82.69 97 GLY A C 1
ATOM 727 O O . GLY A 1 97 ? 5.903 0.968 -18.315 1.00 82.69 97 GLY A O 1
ATOM 728 N N . ASN A 1 98 ? 6.122 0.712 -16.071 1.00 86.06 98 ASN A N 1
ATOM 729 C CA . ASN A 1 98 ? 5.784 2.066 -15.634 1.00 86.06 98 ASN A CA 1
ATOM 730 C C . ASN A 1 98 ? 4.285 2.382 -15.736 1.00 86.06 98 ASN A C 1
ATOM 732 O O . ASN A 1 98 ? 3.895 3.526 -15.966 1.00 86.06 98 ASN A O 1
ATOM 736 N N . ASP A 1 99 ? 3.452 1.360 -15.580 1.00 91.62 99 ASP A N 1
ATOM 737 C CA . ASP A 1 99 ? 1.999 1.475 -15.592 1.00 91.62 99 ASP A CA 1
ATOM 738 C C . ASP A 1 99 ? 1.452 0.652 -14.432 1.00 91.62 99 ASP A C 1
ATOM 740 O O . ASP A 1 99 ? 1.320 -0.574 -14.513 1.00 91.62 99 ASP A O 1
ATOM 744 N N . TRP A 1 100 ? 1.202 1.336 -13.315 1.00 95.38 100 TRP A N 1
ATOM 745 C CA . TRP A 1 100 ? 0.657 0.713 -12.122 1.00 95.38 100 TRP A CA 1
ATOM 746 C C . TRP A 1 100 ? -0.822 0.406 -12.331 1.00 95.38 100 TRP A C 1
ATOM 748 O O . TRP A 1 100 ? -1.633 1.301 -12.576 1.00 95.38 100 TRP A O 1
ATOM 758 N N . GLY A 1 101 ? -1.170 -0.865 -12.185 1.00 96.88 101 GLY A N 1
ATOM 759 C CA . GLY A 1 101 ? -2.534 -1.364 -12.108 1.00 96.88 101 GLY A CA 1
ATOM 760 C C . GLY A 1 101 ? -2.811 -1.990 -10.746 1.00 96.88 101 GLY A C 1
ATOM 761 O O . GLY A 1 101 ? -1.890 -2.280 -9.976 1.00 96.88 101 GLY A O 1
ATOM 762 N N . TYR A 1 102 ? -4.092 -2.216 -10.458 1.00 98.19 102 TYR A N 1
ATOM 763 C CA . TYR A 1 102 ? -4.500 -2.900 -9.241 1.00 98.19 102 TYR A CA 1
ATOM 764 C C . TYR A 1 102 ? -5.729 -3.787 -9.439 1.00 98.19 102 TYR A C 1
ATOM 766 O O . TYR A 1 102 ? -6.508 -3.614 -10.379 1.00 98.19 102 TYR A O 1
ATOM 774 N N . LYS A 1 103 ? -5.917 -4.717 -8.506 1.00 98.12 103 LYS A N 1
ATOM 775 C CA . LYS A 1 103 ? -7.161 -5.449 -8.291 1.00 98.12 103 LYS A CA 1
ATOM 776 C C . LYS A 1 103 ? -7.525 -5.372 -6.817 1.00 98.12 103 LYS A C 1
ATOM 778 O O . LYS A 1 103 ? -6.692 -5.651 -5.962 1.00 98.12 103 LYS A O 1
ATOM 783 N N . ASN A 1 104 ? -8.770 -5.026 -6.527 1.00 97.19 104 ASN A N 1
ATOM 784 C CA . ASN A 1 104 ? -9.274 -4.907 -5.170 1.00 97.19 104 ASN A CA 1
ATOM 785 C C . ASN A 1 104 ? -10.274 -6.030 -4.871 1.00 97.19 104 ASN A C 1
ATOM 787 O O . ASN A 1 104 ? -11.085 -6.404 -5.71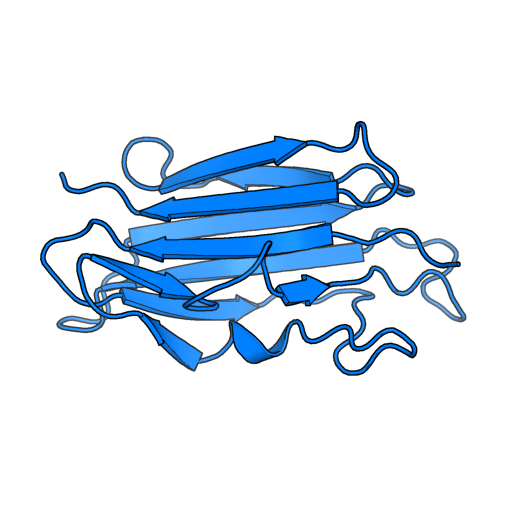5 1.00 97.19 104 ASN A O 1
ATOM 791 N N . THR A 1 105 ? -10.184 -6.608 -3.680 1.00 96.88 105 THR A N 1
ATOM 792 C CA . THR A 1 105 ? -11.077 -7.684 -3.225 1.00 96.88 105 THR A CA 1
ATOM 793 C C . THR A 1 105 ? -12.299 -7.181 -2.457 1.00 96.88 105 THR A C 1
ATOM 795 O O . THR A 1 105 ? -13.234 -7.958 -2.273 1.00 96.88 105 THR A O 1
ATOM 798 N N . ASN A 1 106 ? -12.315 -5.914 -2.026 1.00 96.25 106 ASN A N 1
ATOM 799 C CA . ASN A 1 106 ? -13.432 -5.308 -1.305 1.00 96.25 106 ASN A CA 1
ATOM 800 C C . ASN A 1 106 ? -13.592 -3.815 -1.651 1.00 96.25 106 ASN A C 1
ATOM 802 O O . ASN A 1 106 ? -13.200 -2.937 -0.885 1.00 96.25 106 ASN A O 1
ATOM 806 N N . GLU A 1 107 ? -14.164 -3.536 -2.823 1.00 94.69 107 GLU A N 1
ATOM 807 C CA . GLU A 1 107 ? -14.355 -2.173 -3.352 1.00 94.69 107 GLU A CA 1
ATOM 808 C C . GLU A 1 107 ? -15.398 -1.346 -2.584 1.00 94.69 107 GLU A C 1
ATOM 810 O O . GLU A 1 107 ? -15.394 -0.125 -2.685 1.00 94.69 107 GLU A O 1
ATOM 815 N N . ASP A 1 108 ? -16.257 -1.983 -1.780 1.00 94.00 108 ASP A N 1
ATOM 816 C CA . ASP A 1 108 ? -17.237 -1.273 -0.946 1.00 94.00 108 ASP A CA 1
ATOM 817 C C . ASP A 1 108 ? -16.587 -0.598 0.278 1.00 94.00 108 ASP A C 1
ATOM 819 O O . ASP A 1 108 ? -17.187 0.286 0.887 1.00 94.00 108 ASP A O 1
ATOM 823 N N . VAL A 1 109 ? -15.380 -1.034 0.666 1.00 95.50 109 VAL A N 1
ATOM 824 C CA . VAL A 1 109 ? -14.691 -0.589 1.895 1.00 95.50 109 VAL A CA 1
ATOM 825 C C . VAL A 1 109 ? -13.303 -0.027 1.622 1.00 95.50 109 VAL A C 1
ATOM 827 O O . VAL A 1 109 ? -12.823 0.831 2.356 1.00 95.50 109 VAL A O 1
ATOM 830 N N . VAL A 1 110 ? -12.625 -0.522 0.593 1.00 97.75 110 VAL A N 1
ATOM 831 C CA . VAL A 1 110 ? -11.290 -0.067 0.217 1.00 97.75 110 VAL A CA 1
ATOM 832 C C . VAL A 1 110 ? -11.416 0.677 -1.103 1.00 97.75 110 VAL A C 1
ATOM 834 O O . VAL A 1 110 ? -11.744 0.062 -2.109 1.00 97.75 110 VAL A O 1
ATOM 837 N N . ASP A 1 111 ? -11.139 1.974 -1.122 1.00 97.81 111 ASP A N 1
ATOM 838 C CA . ASP A 1 111 ? -10.997 2.744 -2.357 1.00 97.81 111 ASP A CA 1
ATOM 839 C C . ASP A 1 111 ? -9.521 2.815 -2.760 1.00 97.81 111 ASP A C 1
ATOM 841 O O . ASP A 1 111 ? -8.625 2.941 -1.918 1.00 97.81 111 ASP A O 1
ATOM 845 N N . VAL A 1 112 ? -9.254 2.708 -4.060 1.00 98.12 112 VAL A N 1
ATOM 846 C CA . VAL A 1 112 ? -7.896 2.715 -4.606 1.00 98.12 112 VAL A CA 1
ATOM 847 C C . VAL A 1 112 ? -7.832 3.645 -5.806 1.00 98.12 112 VAL A C 1
ATOM 849 O O . VAL A 1 112 ? -8.408 3.400 -6.868 1.00 98.12 112 VAL A O 1
ATOM 852 N N . TYR A 1 113 ? -7.031 4.691 -5.659 1.00 97.44 113 TYR A N 1
ATOM 853 C CA . TYR A 1 113 ? -6.716 5.630 -6.719 1.00 97.44 113 TYR A CA 1
ATOM 854 C C . TYR A 1 113 ? -5.292 5.407 -7.217 1.00 97.44 113 TYR A C 1
ATOM 856 O O . TYR A 1 113 ? -4.339 5.466 -6.437 1.00 97.44 113 TYR A O 1
ATOM 864 N N . VAL A 1 114 ? -5.147 5.222 -8.530 1.00 97.38 114 VAL A N 1
ATOM 865 C CA . VAL A 1 114 ? -3.850 5.165 -9.211 1.00 97.38 114 VAL A CA 1
ATOM 866 C C . VAL A 1 114 ? -3.812 6.191 -10.336 1.00 97.38 114 VAL A C 1
ATOM 868 O O . VAL A 1 114 ? -4.739 6.286 -11.140 1.00 97.38 114 VAL A O 1
ATOM 871 N N . ASN A 1 115 ? -2.731 6.966 -10.402 1.00 96.31 115 ASN A N 1
ATOM 872 C CA . ASN A 1 115 ? -2.479 7.912 -11.482 1.00 96.31 115 ASN A CA 1
ATOM 873 C C . ASN A 1 115 ? -1.052 7.773 -12.002 1.00 96.31 115 ASN A C 1
ATOM 875 O O . ASN A 1 115 ? -0.111 8.163 -11.315 1.00 96.31 115 ASN A O 1
ATOM 879 N N . ASN A 1 116 ? -0.923 7.289 -13.238 1.00 95.19 116 ASN A N 1
ATOM 880 C CA . ASN A 1 116 ? 0.357 7.066 -13.916 1.00 95.19 116 ASN A CA 1
ATOM 881 C C . ASN A 1 116 ? 0.816 8.258 -14.786 1.00 95.19 116 ASN A C 1
ATOM 883 O O . ASN A 1 116 ? 1.847 8.178 -15.445 1.00 95.19 116 ASN A O 1
ATOM 887 N N . SER A 1 117 ? 0.078 9.377 -14.815 1.00 90.81 117 SER A N 1
ATOM 888 C CA . SER A 1 117 ? 0.278 10.459 -15.805 1.00 90.81 117 SER A CA 1
ATOM 889 C C . SER A 1 117 ? 1.436 11.426 -15.505 1.00 90.81 117 SER A C 1
ATOM 891 O O . SER A 1 117 ? 1.655 12.360 -16.276 1.00 90.81 117 SER A O 1
ATOM 893 N N . GLY A 1 118 ? 2.116 11.281 -14.365 1.00 88.56 118 GLY A N 1
ATOM 894 C CA . GLY A 1 118 ? 3.199 12.169 -13.926 1.00 88.56 118 GLY A CA 1
ATOM 895 C C . GLY A 1 118 ? 4.596 11.582 -14.133 1.00 88.56 118 GLY A C 1
ATOM 896 O O . GLY A 1 118 ? 4.748 10.475 -14.640 1.00 88.56 118 GLY A O 1
ATOM 897 N N . ASP A 1 119 ? 5.618 12.309 -13.671 1.00 89.38 119 ASP A N 1
ATOM 898 C CA . ASP A 1 119 ? 7.008 11.815 -13.633 1.00 89.38 119 ASP A CA 1
ATOM 899 C C . ASP A 1 119 ? 7.171 10.593 -12.713 1.00 89.38 119 ASP A C 1
ATOM 901 O O . ASP A 1 119 ? 8.100 9.806 -12.868 1.00 89.38 119 ASP A O 1
ATOM 905 N N . GLN A 1 120 ? 6.265 10.465 -11.744 1.00 93.06 120 GLN A N 1
ATOM 906 C CA . GLN A 1 120 ? 6.101 9.334 -10.843 1.00 93.06 120 GLN A CA 1
ATOM 907 C C . GLN A 1 120 ? 4.604 9.050 -10.731 1.00 93.06 120 GLN A C 1
ATOM 909 O O . GLN A 1 120 ? 3.790 9.984 -10.773 1.00 93.06 120 GLN A O 1
ATOM 914 N N . ALA A 1 121 ? 4.234 7.785 -10.562 1.00 95.56 121 ALA A N 1
ATOM 915 C CA . ALA A 1 121 ? 2.853 7.437 -10.284 1.00 95.56 121 ALA A CA 1
ATOM 916 C C . ALA A 1 121 ? 2.438 7.893 -8.876 1.00 95.56 121 ALA A C 1
ATOM 918 O O . ALA A 1 121 ? 3.262 8.120 -7.984 1.00 95.56 121 ALA A O 1
ATOM 919 N N . VAL A 1 122 ? 1.133 8.006 -8.659 1.00 96.81 122 VAL A N 1
ATOM 920 C CA . VAL A 1 122 ? 0.548 8.241 -7.336 1.00 96.81 122 VAL A CA 1
ATOM 921 C C . VAL A 1 122 ? -0.432 7.120 -7.042 1.00 96.81 122 VAL A C 1
ATOM 923 O O . VAL A 1 122 ? -1.349 6.900 -7.829 1.00 96.81 122 VAL A O 1
ATOM 926 N N . ILE A 1 123 ? -0.248 6.449 -5.906 1.00 97.88 123 ILE A N 1
ATOM 927 C CA . ILE A 1 123 ? -1.120 5.381 -5.414 1.00 97.88 123 ILE A CA 1
ATOM 928 C C . ILE A 1 123 ? -1.687 5.813 -4.063 1.00 97.88 123 ILE A C 1
ATOM 930 O O . ILE A 1 123 ? -0.946 6.064 -3.112 1.00 97.88 123 ILE A O 1
ATOM 934 N N . LYS A 1 124 ? -3.011 5.893 -3.957 1.00 98.00 124 LYS A N 1
ATOM 935 C CA . LYS A 1 124 ? -3.703 6.184 -2.699 1.00 98.00 124 LYS A CA 1
ATOM 936 C C . LYS A 1 124 ? -4.685 5.070 -2.401 1.00 98.00 124 LYS A C 1
ATOM 938 O O . LYS A 1 124 ? -5.509 4.749 -3.249 1.00 98.00 124 LYS A O 1
ATOM 943 N N . ILE A 1 125 ? -4.579 4.510 -1.205 1.00 98.44 125 ILE A N 1
ATOM 944 C CA . ILE A 1 125 ? -5.532 3.545 -0.665 1.00 98.44 125 ILE A CA 1
ATOM 945 C C . ILE A 1 125 ? -6.284 4.246 0.458 1.00 98.44 125 ILE A C 1
ATOM 947 O O . ILE A 1 125 ? -5.644 4.765 1.372 1.00 98.44 125 ILE A O 1
ATOM 951 N N . THR A 1 126 ? -7.608 4.246 0.411 1.00 98.12 126 THR A N 1
ATOM 952 C CA . THR A 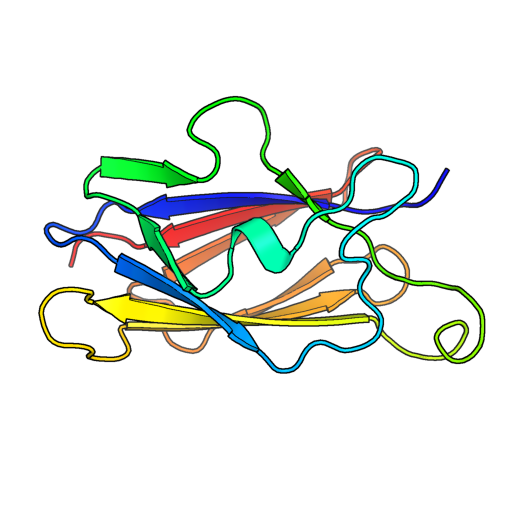1 126 ? -8.461 4.754 1.489 1.00 98.12 126 THR A CA 1
ATOM 953 C C . THR A 1 126 ? -9.299 3.605 2.019 1.00 98.12 126 THR A C 1
ATOM 955 O O . THR A 1 126 ? -9.932 2.894 1.245 1.00 98.12 126 THR A O 1
ATOM 958 N N . VAL A 1 127 ? -9.288 3.390 3.332 1.00 97.50 127 VAL A N 1
ATOM 959 C CA . VAL A 1 127 ? -10.172 2.418 3.983 1.00 97.50 127 VAL A CA 1
ATOM 960 C C . VAL A 1 127 ? -11.340 3.184 4.593 1.00 97.50 127 VAL A C 1
ATOM 962 O O . VAL A 1 127 ? -11.182 3.836 5.625 1.00 97.50 127 VAL A O 1
ATOM 965 N N . GLU A 1 128 ? -12.480 3.136 3.913 1.00 95.06 128 GLU A N 1
ATOM 966 C CA . GLU A 1 128 ? -13.688 3.927 4.167 1.00 95.06 128 GLU A CA 1
ATOM 967 C C . GLU A 1 128 ? -14.445 3.444 5.396 1.00 95.06 128 GLU A C 1
ATOM 969 O O . GLU A 1 128 ? -14.478 2.250 5.663 1.00 95.06 128 GLU A O 1
ATOM 974 N N . ASN A 1 129 ? -15.113 4.340 6.122 1.00 86.81 129 ASN A N 1
ATOM 975 C CA . ASN A 1 129 ? -15.977 3.954 7.239 1.00 86.81 129 ASN A CA 1
ATOM 976 C C . ASN A 1 129 ? -17.315 3.396 6.723 1.00 86.81 129 ASN A C 1
ATOM 978 O O . ASN A 1 129 ? -18.040 4.110 6.028 1.00 86.81 129 ASN A O 1
ATOM 982 N N . THR A 1 130 ? -17.663 2.163 7.094 1.00 67.19 130 THR A N 1
ATOM 983 C CA . THR A 1 130 ? -18.948 1.521 6.743 1.00 67.19 130 THR A CA 1
ATOM 984 C C . THR A 1 130 ? -19.978 1.584 7.854 1.00 67.19 130 THR A C 1
ATOM 986 O O . THR A 1 130 ? -19.589 1.311 9.013 1.00 67.19 130 THR A O 1
#

Foldseek 3Di:
DFAWEFEKEFEQAPFKKAKAKAPWDQKDCQDPVGAHPCLRHRDIDGHGAMVVRDDQHHTIGGRCDDPCVPPKTKIKMFMARPVPRHTPWMKIWIDDPQDIDIDIPHCVFWDWDWDSPDSYIYIYIYGHYD

Organism: NCBI:txid927664

Sequence (130 aa):
MGYGAYMSIQNDQANPIKTYVIDVNCMYDQGEDGSNLSLFNDVEIKTATSLPSSGNGQYIEAKGSGSCFFSNSAFSIKIEDATNNVIIGQVDFTDTGNDWGYKNTNEDVVDVYVNNSGDQAVIKITVENT

pLDDT: mean 93.37, std 7.13, range [48.84, 98.56]

Radius of gyration: 14.1 Å; chains: 1; bounding box: 38×26×35 Å

Secondary structure (DSSP, 8-state):
---EEEEEEEE-SSS-EEEEEEEEESEESS-TT---GGGGSSEEE-TTEEESSSSS-EEEEE--SGGGTTS-EEEEEEEEETTT--EEEEEEEEESSS-EEEEES-TTTEEEEEE-SSSSEEEEEEE---